Protein AF-A0A9E3X699-F1 (afdb_monomer_lite)

Sequence (88 aa):
MAICDAACFQYSLTDDERQQFDEQGFFMIEDALSSDQVAALTAKTDEIYQAKLAEGHDPDKALFYPNFIPDSELYQDLVDYEKILPKV

Radius of gyration: 16.81 Å; chains: 1; bounding box: 35×23×46 Å

Secondary structure (DSSP, 8-state):
--S--GGGGGGSPPHHHHHHHHHHS----TTSS-HHHHHHHHHHHHHHHHHHHHTT--TTS-------GGG-HHHHTTTT-TTTGGG-

pLDDT: mean 90.75, std 10.18, range [45.09, 98.19]

Foldseek 3Di:
DPLADPVLLVLAQDPVLVVCCVVPVDDDDPCLDPPVLVVVVVVLVVVVVVVVVVVPDDPVDDDDDPPCCVVDVSSVCVVSRSNPNNHD

Structure (mmCIF, N/CA/C/O backbone):
data_AF-A0A9E3X699-F1
#
_entry.id   AF-A0A9E3X699-F1
#
loop_
_atom_site.group_PDB
_atom_site.id
_atom_site.type_symbol
_atom_site.label_atom_id
_atom_site.label_alt_id
_atom_site.label_comp_id
_atom_site.label_asym_id
_atom_site.label_entity_id
_atom_site.label_seq_id
_atom_site.pdbx_PDB_ins_code
_atom_site.Cartn_x
_atom_site.Cartn_y
_atom_site.Cartn_z
_atom_site.occupancy
_atom_site.B_iso_or_equiv
_atom_site.auth_seq_id
_atom_site.auth_comp_id
_atom_site.auth_asym_id
_atom_site.auth_atom_id
_atom_site.pdbx_PDB_model_num
ATOM 1 N N . MET A 1 1 ? 8.919 -15.330 14.016 1.00 45.09 1 MET A N 1
ATOM 2 C CA . MET A 1 1 ? 8.604 -13.913 14.283 1.00 45.09 1 MET A CA 1
ATOM 3 C C . MET A 1 1 ? 7.396 -13.891 15.197 1.00 45.09 1 MET A C 1
ATOM 5 O O . MET A 1 1 ? 6.529 -14.736 15.008 1.00 45.09 1 MET A O 1
ATOM 9 N N . ALA A 1 2 ? 7.379 -13.057 16.237 1.00 47.12 2 ALA A N 1
ATOM 10 C CA . ALA A 1 2 ? 6.186 -12.914 17.068 1.00 47.12 2 ALA A CA 1
ATOM 11 C C . ALA A 1 2 ? 5.064 -12.327 16.198 1.00 47.12 2 ALA A C 1
ATOM 13 O O . ALA A 1 2 ? 5.305 -11.355 15.496 1.00 47.12 2 ALA A O 1
ATOM 14 N N . ILE A 1 3 ? 3.891 -12.961 16.213 1.00 58.09 3 ILE A N 1
ATOM 15 C CA . ILE A 1 3 ? 2.771 -12.695 15.290 1.00 58.09 3 ILE A CA 1
ATOM 16 C C . ILE A 1 3 ? 2.156 -11.295 15.507 1.00 58.09 3 ILE A C 1
ATOM 18 O O . ILE A 1 3 ? 1.471 -10.788 14.635 1.00 58.09 3 ILE A O 1
ATOM 22 N N . CYS A 1 4 ? 2.413 -10.653 16.648 1.00 60.12 4 CYS A N 1
ATOM 23 C CA . CYS A 1 4 ? 2.117 -9.245 16.924 1.00 60.12 4 CYS A CA 1
ATOM 24 C C . CYS A 1 4 ? 2.726 -8.907 18.298 1.00 60.12 4 CYS A C 1
ATOM 26 O O . CYS A 1 4 ? 2.669 -9.744 19.205 1.00 60.12 4 CYS A O 1
ATOM 28 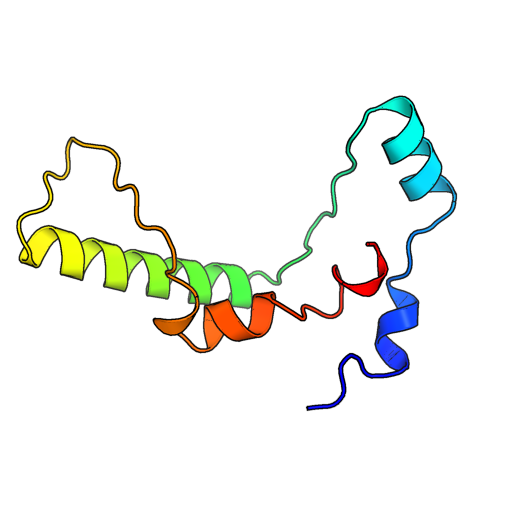N N . ASP A 1 5 ? 3.321 -7.727 18.482 1.00 69.75 5 ASP A N 1
ATOM 29 C CA . ASP A 1 5 ? 3.678 -7.228 19.821 1.00 69.75 5 ASP A CA 1
ATOM 30 C C . ASP A 1 5 ? 2.387 -6.871 20.588 1.00 69.75 5 ASP A C 1
ATOM 32 O O . ASP A 1 5 ? 1.412 -6.437 19.982 1.00 69.75 5 ASP A O 1
ATOM 36 N N . ALA A 1 6 ? 2.353 -7.013 21.917 1.00 73.25 6 ALA A N 1
ATOM 37 C CA . ALA A 1 6 ? 1.197 -6.623 22.732 1.00 73.25 6 ALA A CA 1
ATOM 38 C C . ALA A 1 6 ? 0.792 -5.146 22.539 1.00 73.25 6 ALA A C 1
ATOM 40 O O . ALA A 1 6 ? -0.370 -4.796 22.748 1.00 73.25 6 ALA A O 1
ATOM 41 N N . ALA A 1 7 ? 1.720 -4.288 22.104 1.00 76.00 7 ALA A N 1
ATOM 42 C CA . ALA A 1 7 ? 1.421 -2.910 21.728 1.00 76.00 7 ALA A CA 1
ATOM 43 C C . ALA A 1 7 ? 0.385 -2.795 20.592 1.00 76.00 7 ALA A C 1
ATOM 45 O O . ALA A 1 7 ? -0.362 -1.820 20.560 1.00 76.00 7 ALA A O 1
ATOM 46 N N . CYS A 1 8 ? 0.270 -3.788 19.700 1.00 75.44 8 CYS A N 1
ATOM 47 C CA . CYS A 1 8 ? -0.648 -3.715 18.563 1.00 75.44 8 CYS A CA 1
ATOM 48 C C . CYS A 1 8 ? -2.130 -3.758 18.977 1.00 75.44 8 CYS A C 1
ATOM 50 O O . CYS A 1 8 ? -2.981 -3.236 18.261 1.00 75.44 8 CYS A O 1
ATOM 52 N N . PHE A 1 9 ? -2.461 -4.255 20.178 1.00 79.88 9 PHE A N 1
ATOM 53 C CA . PHE A 1 9 ? -3.837 -4.234 20.695 1.00 79.88 9 PHE A CA 1
ATOM 54 C C . PHE A 1 9 ? -4.409 -2.822 20.866 1.00 79.88 9 PHE A C 1
ATOM 56 O O . PHE A 1 9 ? -5.630 -2.675 20.922 1.00 79.88 9 PHE A O 1
ATOM 63 N N . GLN A 1 10 ? -3.573 -1.778 20.892 1.00 84.75 10 GLN A N 1
ATOM 64 C CA . GLN A 1 10 ? -4.057 -0.394 20.859 1.00 84.75 10 GLN A CA 1
ATOM 65 C C . GLN A 1 10 ? -4.822 -0.060 19.567 1.00 84.75 10 GLN A C 1
ATOM 67 O O . GLN A 1 10 ? -5.609 0.880 19.551 1.00 84.75 10 GLN A O 1
ATOM 72 N N . TYR A 1 11 ? -4.605 -0.835 18.500 1.00 85.06 11 TYR A N 1
ATOM 73 C CA . TYR A 1 11 ? -5.276 -0.694 17.210 1.00 85.06 11 TYR A CA 1
ATOM 74 C C . TYR A 1 11 ? -6.473 -1.633 17.046 1.00 85.06 11 TYR A C 1
ATOM 76 O O . TYR A 1 11 ? -7.019 -1.717 15.947 1.00 85.06 11 TYR A O 1
ATOM 84 N N . SER A 1 12 ? -6.890 -2.329 18.112 1.00 87.56 12 SER A N 1
ATOM 85 C CA . SER A 1 12 ? -8.062 -3.210 18.076 1.00 87.56 12 SER A CA 1
ATOM 86 C C . SER A 1 12 ? -9.295 -2.473 17.556 1.00 87.56 12 SER A C 1
ATOM 88 O O . SER A 1 12 ? -9.424 -1.255 17.704 1.00 87.56 12 SER A O 1
ATOM 90 N N . LEU A 1 13 ? -10.203 -3.224 16.939 1.00 89.94 13 LEU A N 1
ATOM 91 C CA . LEU A 1 13 ? -11.460 -2.685 16.434 1.00 89.94 13 LEU A CA 1
ATOM 92 C C . LEU A 1 13 ? -12.261 -2.029 17.570 1.00 89.94 13 LEU A C 1
ATOM 94 O O . LEU A 1 13 ? -12.549 -2.669 18.583 1.00 89.94 13 LEU A O 1
ATOM 98 N N . THR A 1 14 ? -12.608 -0.758 17.395 1.00 91.25 14 THR A N 1
ATOM 99 C CA . THR A 1 14 ? -13.467 -0.024 18.333 1.00 91.25 14 THR A CA 1
ATOM 100 C C . THR A 1 14 ? -14.940 -0.379 18.120 1.00 91.25 14 THR A C 1
ATOM 102 O O . THR A 1 14 ? -15.322 -0.877 17.059 1.00 91.25 14 THR A O 1
ATOM 105 N N . ASP A 1 15 ? -15.785 -0.110 19.119 1.00 92.44 15 ASP A N 1
ATOM 106 C CA . ASP A 1 15 ? -17.229 -0.360 19.014 1.00 92.44 15 ASP A CA 1
ATOM 107 C C . ASP A 1 15 ? -17.870 0.453 17.873 1.00 92.44 15 ASP A C 1
ATOM 109 O O . ASP A 1 15 ? -18.701 -0.078 17.137 1.00 92.44 15 ASP A O 1
ATOM 113 N N . ASP A 1 16 ? -17.424 1.696 17.668 1.00 91.62 16 ASP A N 1
ATOM 114 C CA . ASP A 1 16 ? -17.904 2.568 16.590 1.00 91.62 16 ASP A CA 1
ATOM 115 C C . ASP A 1 16 ? -17.482 2.046 15.203 1.00 91.62 16 ASP A C 1
ATOM 117 O O . ASP A 1 16 ? -18.304 1.979 14.288 1.00 91.62 16 ASP A O 1
ATOM 121 N N . GLU A 1 17 ? -16.221 1.619 15.037 1.00 91.62 17 GLU A N 1
ATOM 122 C CA . GLU A 1 17 ? -15.741 1.006 13.785 1.00 91.62 17 GLU A CA 1
ATOM 123 C C . GLU A 1 17 ? -16.470 -0.314 13.491 1.00 91.62 17 GLU A C 1
ATOM 125 O O . GLU A 1 17 ? -16.823 -0.586 12.341 1.00 91.62 17 GLU A O 1
ATOM 130 N N . ARG A 1 18 ? -16.731 -1.128 14.525 1.00 92.00 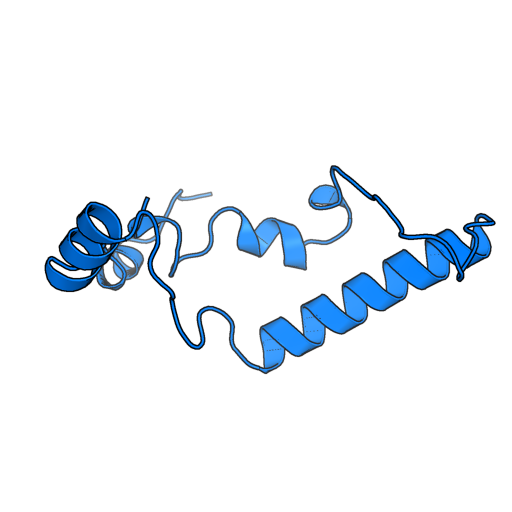18 ARG A N 1
ATOM 131 C CA . ARG A 1 18 ? -17.513 -2.364 14.401 1.00 92.00 18 ARG A CA 1
ATOM 132 C C . ARG A 1 18 ? -18.937 -2.065 13.953 1.00 92.00 18 ARG A C 1
ATOM 134 O O . ARG A 1 18 ? -19.409 -2.700 13.016 1.00 92.00 18 ARG A O 1
ATOM 141 N N . GLN A 1 19 ? -19.603 -1.097 14.579 1.00 94.19 19 GLN A N 1
ATOM 142 C CA . GLN A 1 19 ? -20.950 -0.699 14.179 1.00 94.19 19 GLN A CA 1
ATOM 143 C C . GLN A 1 19 ? -20.969 -0.193 12.732 1.00 94.19 19 GLN A C 1
ATOM 145 O O . GLN A 1 19 ? -21.836 -0.592 11.954 1.00 94.19 19 GLN A O 1
ATOM 150 N N . GLN A 1 20 ? -19.995 0.635 12.345 1.00 94.12 20 GLN A N 1
ATOM 151 C CA . GLN A 1 20 ? -19.876 1.111 10.970 1.00 94.12 20 GLN A CA 1
ATOM 152 C C . GLN A 1 20 ? -19.723 -0.053 9.985 1.00 94.12 20 GLN A C 1
ATOM 154 O O . GLN A 1 20 ? -20.406 -0.080 8.960 1.00 94.12 20 GLN A O 1
ATOM 159 N N . PHE A 1 21 ? -18.865 -1.025 10.302 1.00 93.81 21 PHE A N 1
ATOM 160 C CA . PHE A 1 21 ? -18.687 -2.218 9.483 1.00 93.81 21 PHE A CA 1
ATOM 161 C C . PHE A 1 21 ? -19.972 -3.049 9.386 1.00 93.81 21 PHE A C 1
ATOM 163 O O . PHE A 1 21 ? -20.351 -3.444 8.285 1.00 93.81 21 PHE A O 1
ATOM 170 N N . ASP A 1 22 ? -20.666 -3.274 10.502 1.00 94.94 22 ASP A N 1
ATOM 171 C CA . ASP A 1 22 ? -21.904 -4.061 10.545 1.00 94.94 22 ASP A CA 1
ATOM 172 C C . ASP A 1 22 ? -23.039 -3.398 9.737 1.00 94.94 22 ASP A C 1
ATOM 174 O O . ASP A 1 22 ? -23.840 -4.088 9.103 1.00 94.94 22 ASP A O 1
ATOM 178 N N . GLU A 1 23 ? -23.100 -2.063 9.717 1.00 96.62 23 GLU A N 1
ATOM 179 C CA . GLU A 1 23 ? -24.122 -1.303 8.987 1.00 96.62 23 GLU A CA 1
ATOM 180 C C . GLU A 1 23 ? -23.786 -1.094 7.499 1.00 96.62 23 GLU A C 1
ATOM 182 O O . GLU A 1 23 ? -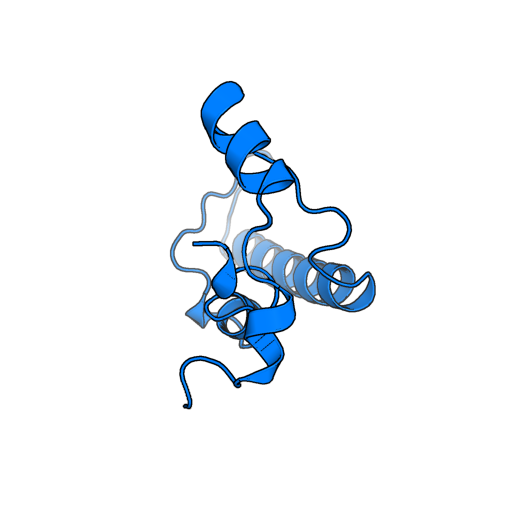24.681 -1.141 6.652 1.00 96.62 23 GLU A O 1
ATOM 187 N N . GLN A 1 24 ? -22.515 -0.842 7.164 1.00 95.69 24 GLN A N 1
ATOM 188 C CA . GLN A 1 24 ? -22.085 -0.433 5.815 1.00 95.69 24 GLN A CA 1
ATOM 189 C C . GLN A 1 24 ? -21.404 -1.562 5.026 1.00 95.69 24 GLN A C 1
ATOM 191 O O . GLN A 1 24 ? -21.267 -1.468 3.806 1.00 95.69 24 GLN A O 1
ATOM 196 N N . GLY A 1 25 ? -20.972 -2.629 5.702 1.00 94.12 25 GLY A N 1
ATOM 197 C CA . GLY A 1 25 ? -20.168 -3.719 5.140 1.00 94.12 25 GLY A CA 1
ATOM 198 C C . GLY A 1 25 ? -18.688 -3.372 4.936 1.00 94.12 25 GLY A C 1
ATOM 199 O O . GLY A 1 25 ? -17.935 -4.198 4.422 1.00 94.12 25 GLY A O 1
ATOM 200 N N . PHE A 1 26 ? -18.268 -2.157 5.297 1.00 92.38 26 PHE A N 1
ATOM 201 C CA . PHE A 1 26 ? -16.887 -1.680 5.255 1.00 92.38 26 PHE A CA 1
ATOM 202 C C . PHE A 1 26 ? -16.707 -0.499 6.221 1.00 92.38 26 PHE A C 1
ATOM 204 O O . PHE A 1 26 ? -17.670 0.162 6.598 1.00 92.38 26 PHE A O 1
ATOM 211 N N . PHE A 1 27 ? -15.463 -0.198 6.576 1.00 91.88 27 PHE A N 1
ATOM 212 C CA . PHE A 1 27 ? -15.068 1.078 7.173 1.00 91.88 27 PHE A CA 1
ATOM 213 C C . PHE A 1 27 ? -13.707 1.482 6.599 1.00 91.88 27 PHE A C 1
ATOM 215 O O . PHE A 1 27 ? -13.019 0.667 5.980 1.00 91.88 27 PHE A O 1
ATOM 222 N N . MET A 1 28 ? -13.343 2.753 6.741 1.00 90.56 28 MET A N 1
ATOM 223 C CA . MET A 1 28 ? -12.090 3.292 6.213 1.00 90.56 28 MET A CA 1
ATOM 224 C C . MET A 1 28 ? -11.163 3.658 7.364 1.00 90.56 28 MET A C 1
ATOM 226 O O . MET A 1 28 ? -11.605 4.218 8.362 1.00 90.56 28 MET A O 1
ATOM 230 N N . ILE A 1 29 ? -9.877 3.356 7.201 1.00 89.75 29 ILE A N 1
ATOM 231 C CA . ILE A 1 29 ? -8.830 3.743 8.146 1.00 89.75 29 ILE A CA 1
ATOM 232 C C . ILE A 1 29 ? -7.979 4.792 7.449 1.00 89.75 29 ILE A C 1
ATOM 234 O O . ILE A 1 29 ? -7.227 4.484 6.521 1.00 89.75 29 ILE A O 1
ATOM 238 N N . GLU A 1 30 ? -8.141 6.036 7.878 1.00 90.94 30 GLU A N 1
ATOM 239 C CA . GLU A 1 30 ? -7.331 7.146 7.392 1.00 90.94 30 GLU A CA 1
ATOM 240 C C . GLU A 1 30 ? -5.885 6.986 7.870 1.00 90.94 30 GLU A C 1
ATOM 242 O O . GLU A 1 30 ? -5.632 6.502 8.976 1.00 90.94 30 GLU A O 1
ATOM 247 N N . ASP A 1 31 ? -4.932 7.347 7.008 1.00 92.06 31 ASP A N 1
ATOM 248 C CA . ASP A 1 31 ? -3.496 7.335 7.312 1.00 92.06 31 ASP A CA 1
ATOM 249 C C . ASP A 1 31 ? -2.984 6.009 7.911 1.00 92.06 31 ASP A C 1
ATOM 251 O O . ASP A 1 31 ? -2.084 5.972 8.762 1.00 92.06 31 ASP A O 1
ATOM 255 N N . ALA A 1 32 ? -3.552 4.887 7.443 1.00 91.62 32 ALA A N 1
ATOM 256 C CA . ALA A 1 32 ? -3.104 3.552 7.826 1.00 91.62 32 ALA A CA 1
ATOM 257 C C . ALA A 1 32 ? -1.587 3.415 7.608 1.00 91.62 32 ALA A C 1
ATOM 259 O O . ALA A 1 32 ? -0.868 3.009 8.520 1.00 91.62 32 ALA A O 1
ATOM 260 N N . LEU A 1 33 ? -1.098 3.862 6.449 1.00 94.50 33 LEU A N 1
ATOM 261 C CA . LEU A 1 33 ? 0.321 3.971 6.119 1.00 94.50 33 LEU A CA 1
ATOM 262 C C . LEU A 1 33 ? 0.803 5.415 6.282 1.00 94.50 33 LEU A C 1
ATOM 264 O O . LEU A 1 33 ? 0.081 6.355 5.955 1.00 94.50 33 LEU A O 1
ATOM 268 N N . SER A 1 34 ? 2.045 5.598 6.732 1.00 95.25 34 SER A N 1
ATOM 269 C CA . SER A 1 34 ? 2.672 6.924 6.719 1.00 95.25 34 SER A CA 1
ATOM 270 C C . SER A 1 34 ? 2.966 7.391 5.287 1.00 95.25 34 SER A C 1
ATOM 272 O O . SER A 1 34 ? 3.099 6.580 4.368 1.00 95.25 34 SER A O 1
ATOM 274 N N . SER A 1 35 ? 3.148 8.701 5.095 1.00 96.88 35 SER A N 1
ATOM 275 C CA . SER A 1 35 ? 3.556 9.270 3.800 1.00 96.88 35 SER A CA 1
ATOM 276 C C . SER A 1 35 ? 4.827 8.625 3.244 1.00 96.88 35 SER A C 1
ATOM 278 O O . SER A 1 35 ? 4.930 8.390 2.042 1.00 96.88 35 SER A O 1
ATOM 280 N N . ASP A 1 36 ? 5.774 8.297 4.122 1.00 97.31 36 ASP A N 1
ATOM 281 C CA . ASP A 1 36 ? 7.054 7.696 3.749 1.00 97.31 36 ASP A CA 1
ATOM 282 C C . ASP A 1 36 ? 6.876 6.239 3.309 1.00 97.31 36 ASP A C 1
ATOM 284 O O . ASP A 1 36 ? 7.482 5.811 2.327 1.00 97.31 36 ASP A O 1
ATOM 288 N N . GLN A 1 37 ? 5.993 5.490 3.982 1.00 96.19 37 GLN A N 1
ATOM 289 C CA . GLN A 1 37 ? 5.620 4.133 3.574 1.00 96.19 37 GLN A CA 1
ATOM 290 C C . GLN A 1 37 ? 4.940 4.144 2.202 1.00 96.19 37 GLN A C 1
ATOM 292 O O . GLN A 1 37 ? 5.309 3.360 1.329 1.00 96.19 37 GLN A O 1
ATOM 297 N N . VAL A 1 38 ? 4.000 5.070 1.979 1.00 97.31 38 VAL A N 1
ATOM 298 C CA . VAL A 1 38 ? 3.336 5.241 0.678 1.00 97.31 38 VAL A CA 1
ATOM 299 C C . VAL A 1 38 ? 4.354 5.573 -0.414 1.00 97.31 38 VAL A C 1
ATOM 301 O O . VAL A 1 38 ? 4.331 4.954 -1.480 1.00 97.31 38 VAL A O 1
ATOM 304 N N . ALA A 1 39 ? 5.281 6.498 -0.155 1.00 98.19 39 ALA A N 1
ATOM 305 C CA . ALA A 1 39 ? 6.320 6.867 -1.112 1.00 98.19 39 ALA A CA 1
ATOM 306 C C . ALA A 1 39 ? 7.242 5.682 -1.456 1.00 98.19 39 ALA A C 1
ATOM 308 O O . ALA A 1 39 ? 7.507 5.435 -2.634 1.00 98.19 39 ALA A O 1
ATOM 309 N N . ALA A 1 40 ? 7.680 4.912 -0.454 1.00 97.88 40 ALA A N 1
ATOM 310 C CA . ALA A 1 40 ? 8.540 3.744 -0.651 1.00 97.88 40 ALA A CA 1
ATOM 311 C C . ALA A 1 40 ? 7.846 2.633 -1.459 1.00 97.88 40 ALA A C 1
ATOM 313 O O . ALA A 1 40 ? 8.424 2.097 -2.407 1.00 97.88 40 ALA A O 1
ATOM 314 N N . LEU A 1 41 ? 6.589 2.319 -1.130 1.00 97.31 41 LEU A N 1
ATOM 315 C CA . LEU A 1 41 ? 5.787 1.327 -1.854 1.00 97.31 41 LEU A CA 1
ATOM 316 C C . LEU A 1 41 ? 5.497 1.764 -3.294 1.00 97.31 41 LEU A C 1
ATOM 318 O O . LEU A 1 41 ? 5.521 0.933 -4.203 1.00 97.31 41 LEU A O 1
ATOM 322 N N . THR A 1 42 ? 5.262 3.060 -3.515 1.00 97.75 42 THR A N 1
ATOM 323 C CA . THR A 1 42 ? 5.061 3.623 -4.860 1.00 97.75 42 THR A CA 1
ATOM 324 C C . THR A 1 42 ? 6.316 3.439 -5.704 1.00 97.75 42 THR A C 1
ATOM 326 O O . THR A 1 42 ? 6.242 2.838 -6.772 1.00 97.75 42 THR A O 1
ATOM 329 N N . ALA A 1 43 ? 7.482 3.834 -5.184 1.00 98.19 43 ALA A N 1
ATOM 330 C CA . ALA A 1 43 ? 8.754 3.663 -5.883 1.00 98.19 43 ALA A CA 1
ATOM 331 C C . ALA A 1 43 ? 9.039 2.187 -6.214 1.00 98.19 43 ALA A C 1
ATOM 333 O O . ALA A 1 43 ? 9.445 1.867 -7.330 1.00 98.19 43 ALA A O 1
ATOM 334 N N . LYS A 1 44 ? 8.761 1.266 -5.281 1.00 97.69 44 LYS A N 1
ATOM 335 C CA . LYS A 1 44 ? 8.924 -0.174 -5.528 1.00 97.69 44 LYS A CA 1
ATOM 336 C C . LYS A 1 44 ? 7.967 -0.701 -6.601 1.00 97.69 44 LYS A C 1
ATOM 338 O O . LYS A 1 44 ? 8.363 -1.522 -7.428 1.00 97.69 44 LYS A O 1
ATOM 343 N N . THR A 1 45 ? 6.728 -0.218 -6.607 1.00 96.88 45 THR A N 1
ATOM 344 C CA . THR A 1 45 ? 5.729 -0.577 -7.623 1.00 96.88 45 THR A CA 1
ATOM 345 C C . THR A 1 45 ? 6.152 -0.066 -9.001 1.00 96.88 45 THR A C 1
ATOM 347 O O . THR A 1 45 ? 6.062 -0.810 -9.978 1.00 96.88 45 THR A O 1
ATOM 350 N N . ASP A 1 46 ? 6.686 1.156 -9.075 1.00 97.25 46 ASP A N 1
ATOM 351 C CA . ASP A 1 46 ? 7.225 1.732 -10.309 1.00 97.25 46 ASP A CA 1
ATOM 352 C C . ASP A 1 46 ? 8.399 0.903 -10.847 1.00 97.25 46 ASP A C 1
ATOM 354 O O . ASP A 1 46 ? 8.433 0.600 -12.039 1.00 97.25 46 ASP A O 1
ATOM 358 N N . GLU A 1 47 ? 9.326 0.461 -9.990 1.00 97.31 47 GLU A N 1
ATOM 359 C CA . GLU A 1 47 ? 10.421 -0.440 -10.386 1.00 97.31 47 GLU A CA 1
ATOM 360 C C . GLU A 1 47 ? 9.905 -1.750 -10.999 1.00 97.31 47 GLU A C 1
ATOM 362 O O . GLU A 1 47 ? 10.383 -2.171 -12.057 1.00 97.31 47 GLU A O 1
ATOM 367 N N . ILE A 1 48 ? 8.917 -2.387 -10.359 1.00 96.12 48 ILE A N 1
ATOM 368 C CA . ILE A 1 48 ? 8.301 -3.626 -10.859 1.00 96.12 48 ILE A CA 1
ATOM 369 C C . ILE A 1 48 ? 7.625 -3.369 -12.208 1.00 96.12 48 ILE A C 1
ATOM 371 O O . ILE A 1 48 ? 7.800 -4.149 -13.146 1.00 96.12 48 ILE A O 1
ATOM 375 N N . TYR A 1 49 ? 6.895 -2.260 -12.340 1.00 96.94 49 TYR A N 1
ATOM 376 C CA . TYR A 1 49 ? 6.246 -1.892 -13.593 1.00 96.94 49 TYR A CA 1
ATOM 377 C C . TYR A 1 49 ? 7.262 -1.667 -14.720 1.00 96.94 49 TYR A C 1
ATOM 379 O O . TYR A 1 49 ? 7.093 -2.216 -15.810 1.00 96.94 49 TYR A O 1
ATOM 387 N N . GLN A 1 50 ? 8.358 -0.946 -14.460 1.00 97.69 50 GLN A N 1
ATOM 388 C CA . GLN A 1 50 ? 9.427 -0.750 -15.446 1.00 97.69 50 GLN A CA 1
ATOM 389 C C . GLN A 1 50 ? 10.079 -2.073 -15.862 1.00 97.69 50 GLN A C 1
ATOM 391 O O . GLN A 1 50 ? 10.347 -2.277 -17.048 1.00 97.69 50 GLN A O 1
ATOM 396 N N . ALA A 1 51 ? 10.279 -3.004 -14.924 1.00 96.62 51 ALA A N 1
ATOM 397 C CA . ALA A 1 51 ? 10.755 -4.346 -15.250 1.00 96.62 51 ALA A CA 1
ATOM 398 C C . ALA A 1 51 ? 9.769 -5.085 -16.173 1.00 96.62 51 ALA A C 1
ATOM 400 O O . ALA A 1 51 ? 10.188 -5.674 -17.168 1.00 96.62 51 ALA A O 1
ATOM 401 N N . LYS A 1 52 ? 8.455 -4.979 -15.926 1.00 96.75 52 LYS A N 1
ATOM 402 C CA . LYS A 1 52 ? 7.432 -5.569 -16.807 1.00 96.75 52 LYS A CA 1
ATOM 403 C C . LYS A 1 52 ? 7.393 -4.937 -18.192 1.00 96.75 52 LYS A C 1
ATOM 405 O O . LYS A 1 52 ? 7.258 -5.669 -19.170 1.00 96.75 52 LYS A O 1
ATOM 410 N N . LEU A 1 53 ? 7.579 -3.624 -18.309 1.00 97.50 53 LEU A N 1
ATOM 411 C CA . LEU A 1 53 ? 7.729 -2.971 -19.614 1.00 97.50 53 LEU A CA 1
ATOM 412 C C . LEU A 1 53 ? 8.959 -3.495 -20.367 1.00 97.50 53 LEU A C 1
ATOM 414 O O . LEU A 1 53 ? 8.871 -3.788 -21.558 1.00 97.50 53 LEU A O 1
ATOM 418 N N . ALA A 1 54 ? 10.084 -3.682 -19.673 1.00 97.62 54 ALA A N 1
ATOM 419 C CA . ALA A 1 54 ? 11.293 -4.259 -20.261 1.00 97.62 54 ALA A CA 1
ATOM 420 C C . ALA A 1 54 ? 11.113 -5.733 -20.681 1.00 97.62 54 ALA A C 1
ATOM 422 O O . ALA A 1 54 ? 11.712 -6.169 -21.663 1.00 97.62 54 ALA A O 1
ATOM 423 N N . GLU A 1 55 ? 10.256 -6.486 -19.985 1.00 96.56 55 GLU A N 1
ATOM 424 C CA . GLU A 1 55 ? 9.834 -7.847 -20.354 1.00 96.56 55 GLU A CA 1
ATOM 425 C C . GLU A 1 55 ? 8.831 -7.877 -21.531 1.00 96.56 55 GLU A C 1
ATOM 427 O O . GLU A 1 55 ? 8.504 -8.955 -22.032 1.00 96.56 55 GLU A O 1
ATOM 432 N N . GLY A 1 56 ? 8.369 -6.714 -22.008 1.00 97.19 56 GLY A N 1
ATOM 433 C CA . GLY A 1 56 ? 7.474 -6.582 -23.162 1.00 97.19 56 GLY A CA 1
ATOM 434 C C . GLY A 1 56 ? 6.000 -6.359 -22.816 1.00 97.19 56 GLY A C 1
ATOM 435 O O . GLY A 1 56 ? 5.147 -6.543 -23.687 1.00 97.19 56 GLY A O 1
ATOM 436 N N . HIS A 1 57 ? 5.679 -5.980 -21.574 1.00 96.94 57 HIS A N 1
ATOM 437 C CA . HIS A 1 57 ? 4.326 -5.547 -21.212 1.00 96.94 57 HIS A CA 1
ATOM 438 C C . HIS A 1 57 ? 3.913 -4.316 -22.026 1.00 96.94 57 HIS A C 1
ATOM 440 O O . HIS A 1 57 ? 4.698 -3.395 -22.243 1.00 96.94 57 HIS A O 1
ATOM 446 N N . ASP A 1 58 ? 2.658 -4.310 -22.463 1.00 96.81 58 ASP A N 1
ATOM 447 C CA . ASP A 1 58 ? 2.073 -3.220 -23.235 1.00 96.81 58 ASP A CA 1
ATOM 448 C C . ASP A 1 58 ? 1.631 -2.095 -22.282 1.00 96.81 58 ASP A C 1
ATOM 450 O O . ASP A 1 58 ? 0.740 -2.337 -21.461 1.00 96.81 58 ASP A O 1
ATOM 454 N N . PRO A 1 59 ? 2.212 -0.883 -22.363 1.00 95.81 59 PRO A N 1
ATOM 455 C CA . PRO A 1 59 ? 1.890 0.208 -21.444 1.00 95.81 59 PRO A CA 1
ATOM 456 C C . PRO A 1 59 ? 0.433 0.682 -21.541 1.00 95.81 59 PRO A C 1
ATOM 458 O O . PRO A 1 59 ? -0.068 1.275 -20.587 1.00 95.81 59 PRO A O 1
ATOM 461 N N . ASP A 1 60 ? -0.260 0.398 -22.648 1.00 96.62 60 ASP A N 1
ATOM 462 C CA . ASP A 1 60 ? -1.674 0.748 -22.824 1.00 96.62 60 ASP A CA 1
ATOM 463 C C . ASP A 1 60 ? -2.621 -0.315 -22.234 1.00 96.62 60 ASP A C 1
ATOM 465 O O . ASP A 1 60 ? -3.846 -0.153 -22.242 1.00 96.62 60 ASP A O 1
ATOM 469 N N . LYS A 1 61 ? -2.078 -1.420 -21.703 1.00 95.81 61 LYS A N 1
ATOM 470 C CA . LYS A 1 61 ? -2.846 -2.478 -21.041 1.00 95.81 61 LYS A CA 1
ATOM 471 C C . LYS A 1 61 ? -2.658 -2.446 -19.530 1.00 95.81 61 LYS A C 1
ATOM 473 O O . LYS A 1 61 ? -1.557 -2.278 -19.010 1.00 95.81 61 LYS A O 1
ATOM 478 N N . ALA A 1 62 ? -3.750 -2.730 -18.822 1.00 94.62 62 ALA A N 1
ATOM 479 C CA . ALA A 1 62 ? -3.709 -2.956 -17.385 1.00 94.62 62 ALA A CA 1
ATOM 480 C C . ALA A 1 62 ? -2.753 -4.113 -17.050 1.00 94.62 62 ALA A C 1
ATOM 482 O O . ALA A 1 62 ? -2.867 -5.208 -17.609 1.00 94.62 62 ALA A O 1
ATOM 483 N N . LEU A 1 63 ? -1.826 -3.870 -16.124 1.00 94.69 63 LEU A N 1
ATOM 484 C CA . LEU A 1 63 ? -0.952 -4.902 -15.581 1.00 94.69 63 LEU A CA 1
ATOM 485 C C . LEU A 1 63 ? -1.676 -5.633 -14.443 1.00 94.69 63 LEU A C 1
ATOM 487 O O . LEU A 1 63 ? -1.995 -5.034 -13.419 1.00 94.69 63 LEU A O 1
ATOM 491 N N . PHE A 1 64 ? -1.905 -6.936 -14.607 1.00 94.25 64 PHE A N 1
ATOM 492 C CA . PHE A 1 64 ? -2.322 -7.817 -13.518 1.00 94.25 64 PHE A CA 1
ATOM 493 C C . PHE A 1 64 ? -1.122 -8.641 -13.053 1.00 94.25 64 PHE A C 1
ATOM 495 O O . PHE A 1 64 ? -0.651 -9.516 -13.780 1.00 94.25 64 PHE A O 1
ATOM 502 N N . TYR A 1 65 ? -0.627 -8.351 -11.849 1.00 94.81 65 TYR A N 1
ATOM 503 C CA . TYR A 1 65 ? 0.578 -8.968 -11.300 1.00 94.81 65 TYR A CA 1
ATOM 504 C C . TYR A 1 65 ? 0.310 -9.555 -9.902 1.00 94.81 65 TYR A C 1
ATOM 506 O O . TYR A 1 65 ? 0.512 -8.883 -8.890 1.00 94.81 65 TYR A O 1
ATOM 514 N N . PRO A 1 66 ? -0.237 -10.784 -9.824 1.00 94.69 66 PRO A N 1
ATOM 515 C CA . PRO A 1 66 ? -0.526 -11.443 -8.555 1.00 94.69 66 PRO A CA 1
ATOM 516 C C . PRO A 1 66 ? 0.755 -11.977 -7.904 1.00 94.69 66 PRO A C 1
ATOM 518 O O . PRO A 1 66 ? 1.760 -12.190 -8.574 1.00 94.69 66 PRO A O 1
ATOM 521 N N . ASN A 1 67 ? 0.684 -12.279 -6.604 1.00 94.12 67 ASN A N 1
ATOM 522 C CA . ASN A 1 67 ? 1.801 -12.840 -5.835 1.00 94.12 67 ASN A CA 1
ATOM 523 C C . ASN A 1 67 ? 3.070 -11.959 -5.847 1.00 94.12 67 ASN A C 1
ATOM 525 O O . ASN A 1 67 ? 4.177 -12.475 -5.915 1.00 94.12 67 ASN A O 1
ATOM 529 N N . PHE A 1 68 ? 2.901 -10.635 -5.766 1.00 94.12 68 PHE A N 1
ATOM 530 C CA . PHE A 1 68 ? 3.997 -9.654 -5.721 1.00 94.12 68 PHE A CA 1
ATOM 531 C C . PHE A 1 68 ? 4.647 -9.516 -4.333 1.00 94.12 68 PHE A C 1
ATOM 533 O O . PHE A 1 68 ? 5.678 -8.865 -4.194 1.00 94.12 68 PHE A O 1
ATOM 540 N N . ILE A 1 69 ? 4.052 -10.111 -3.292 1.00 94.62 69 ILE A N 1
ATOM 541 C CA . ILE A 1 69 ? 4.549 -10.026 -1.908 1.00 94.62 69 ILE A CA 1
ATOM 542 C C . ILE A 1 69 ? 6.030 -10.445 -1.794 1.00 94.62 69 ILE A C 1
ATOM 544 O O . ILE A 1 69 ? 6.790 -9.718 -1.159 1.00 94.62 69 ILE A O 1
ATOM 548 N N . PRO A 1 70 ? 6.500 -11.545 -2.419 1.00 95.50 70 PRO A N 1
ATOM 549 C CA . PRO A 1 70 ? 7.903 -11.955 -2.325 1.00 95.50 70 PRO A CA 1
ATOM 550 C C . PRO A 1 70 ? 8.902 -11.004 -3.002 1.00 95.50 70 PRO A C 1
ATOM 552 O O . PRO A 1 70 ? 10.100 -11.115 -2.749 1.00 95.50 70 PRO A O 1
ATOM 555 N N . ASP A 1 71 ? 8.446 -10.074 -3.845 1.00 93.31 71 ASP A N 1
ATOM 556 C CA . ASP A 1 71 ? 9.326 -9.231 -4.667 1.00 93.31 71 ASP A CA 1
ATOM 557 C C . ASP A 1 71 ? 9.956 -8.071 -3.882 1.00 93.31 71 ASP A C 1
ATOM 559 O O . ASP A 1 71 ? 10.877 -7.401 -4.364 1.00 93.31 71 ASP A O 1
ATOM 563 N N . SER A 1 72 ? 9.465 -7.802 -2.669 1.00 96.06 72 SER A N 1
ATOM 564 C CA . SER A 1 72 ? 10.046 -6.807 -1.773 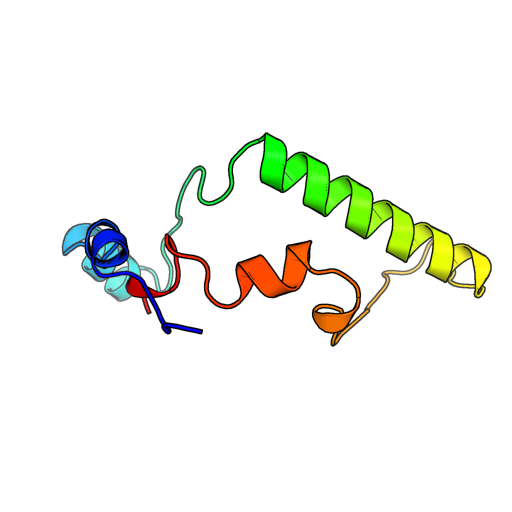1.00 96.06 72 SER A CA 1
ATOM 565 C C . SER A 1 72 ? 9.699 -7.084 -0.318 1.00 96.06 72 SER A C 1
ATOM 567 O O . SER A 1 72 ? 8.559 -7.412 0.003 1.00 96.06 72 SER A O 1
ATOM 569 N N . GLU A 1 73 ? 10.659 -6.860 0.579 1.00 95.38 73 GLU A N 1
ATOM 570 C CA . GLU A 1 73 ? 10.402 -6.821 2.025 1.00 95.38 73 GLU A CA 1
ATOM 571 C C . GLU A 1 73 ? 9.335 -5.772 2.375 1.00 95.38 73 GLU A C 1
ATOM 573 O O . GLU A 1 73 ? 8.489 -6.033 3.219 1.00 95.38 73 GLU A O 1
ATOM 578 N N . LEU A 1 74 ? 9.256 -4.662 1.623 1.00 95.69 74 LEU A N 1
ATOM 579 C CA . LEU A 1 74 ? 8.238 -3.625 1.826 1.00 95.69 74 LEU A CA 1
ATOM 580 C C . LEU A 1 74 ? 6.802 -4.159 1.737 1.00 95.69 74 LEU A C 1
ATOM 582 O O . LEU A 1 74 ? 5.930 -3.662 2.438 1.00 95.69 74 LEU A O 1
ATOM 586 N N . TYR A 1 75 ? 6.537 -5.148 0.876 1.00 95.81 75 TYR A N 1
ATOM 587 C CA . TYR A 1 75 ? 5.213 -5.769 0.787 1.00 95.81 75 TYR A CA 1
ATOM 588 C C . TYR A 1 75 ? 5.020 -6.872 1.828 1.00 95.81 75 TYR A C 1
ATOM 590 O O . TYR A 1 75 ? 3.895 -7.094 2.270 1.00 95.81 75 TYR A O 1
ATOM 598 N N . GLN A 1 76 ? 6.095 -7.558 2.224 1.00 94.44 76 GLN A N 1
ATOM 599 C CA . GLN A 1 76 ? 6.055 -8.558 3.295 1.00 94.44 76 GLN A CA 1
ATOM 600 C C . GLN A 1 76 ? 5.705 -7.905 4.634 1.00 94.44 76 GLN A C 1
ATOM 602 O O . GLN A 1 76 ? 4.846 -8.415 5.349 1.00 94.44 76 GLN A O 1
ATOM 607 N N . ASP A 1 77 ? 6.270 -6.729 4.911 1.00 92.31 77 ASP A N 1
ATOM 608 C CA . ASP A 1 77 ? 6.000 -5.940 6.118 1.00 92.31 77 ASP A CA 1
ATOM 609 C C . ASP A 1 77 ? 4.526 -5.506 6.240 1.00 92.31 77 ASP A C 1
ATOM 611 O O . ASP A 1 77 ? 4.058 -5.182 7.332 1.00 92.31 77 ASP A O 1
ATOM 615 N N . LEU A 1 78 ? 3.766 -5.511 5.136 1.00 93.06 78 LEU A N 1
ATOM 616 C CA . LEU A 1 78 ? 2.336 -5.191 5.141 1.00 93.06 78 LEU A CA 1
ATOM 617 C C . LEU A 1 78 ? 1.434 -6.378 5.505 1.00 93.06 78 LEU A C 1
ATOM 619 O O . LEU A 1 78 ? 0.265 -6.161 5.817 1.00 93.06 78 LEU A O 1
ATOM 623 N N . VAL A 1 79 ? 1.932 -7.618 5.445 1.00 90.88 79 VAL A N 1
ATOM 624 C CA . VAL A 1 79 ? 1.115 -8.819 5.703 1.00 90.88 79 VAL A CA 1
ATOM 625 C C . VAL A 1 79 ? 0.671 -8.863 7.164 1.00 90.88 79 VAL A C 1
ATOM 627 O O . VAL A 1 79 ? -0.511 -9.053 7.443 1.00 90.88 79 VAL A O 1
ATOM 630 N N . ASP A 1 80 ? 1.606 -8.601 8.074 1.00 87.81 80 ASP A N 1
ATOM 631 C CA . ASP A 1 80 ? 1.377 -8.592 9.520 1.00 87.81 80 ASP A CA 1
ATOM 632 C C . ASP A 1 80 ? 1.340 -7.148 10.061 1.00 87.81 80 ASP A C 1
ATOM 634 O O . ASP A 1 80 ? 1.912 -6.833 11.106 1.00 87.81 80 ASP A O 1
ATOM 638 N N . TYR A 1 81 ? 0.709 -6.229 9.318 1.00 90.62 81 TYR A N 1
ATOM 639 C CA . TYR A 1 81 ? 0.785 -4.800 9.626 1.00 90.62 81 TYR A CA 1
ATOM 640 C C . TYR A 1 81 ? 0.059 -4.442 10.930 1.00 90.62 81 TYR A C 1
ATOM 642 O O . TYR A 1 81 ? -1.156 -4.618 11.064 1.00 90.62 81 TYR A O 1
ATOM 650 N N . GLU A 1 82 ? 0.805 -3.864 11.874 1.00 88.12 82 GLU A N 1
ATOM 651 C CA . GLU A 1 82 ? 0.390 -3.672 13.270 1.00 88.12 82 GLU A CA 1
ATOM 652 C C . GLU A 1 82 ? -0.919 -2.891 13.455 1.00 88.12 82 GLU A C 1
ATOM 654 O O . GLU A 1 82 ? -1.651 -3.146 14.407 1.00 88.12 82 GLU A O 1
ATOM 659 N N . LYS A 1 83 ? -1.235 -1.949 12.556 1.00 87.69 83 LYS A N 1
ATOM 660 C CA . LYS A 1 83 ? -2.436 -1.106 12.673 1.00 87.69 83 LYS A CA 1
ATOM 661 C C . LYS A 1 83 ? -3.695 -1.750 12.100 1.00 87.69 83 LYS A C 1
ATOM 663 O O . LYS A 1 83 ? -4.793 -1.243 12.327 1.00 87.69 83 LYS A O 1
ATOM 668 N N . ILE A 1 84 ? -3.531 -2.811 11.312 1.00 89.38 84 ILE A N 1
ATOM 669 C CA . ILE A 1 84 ? -4.610 -3.430 10.536 1.00 89.38 84 ILE A CA 1
ATOM 670 C C . ILE A 1 84 ? -4.910 -4.830 11.053 1.00 89.38 84 ILE A C 1
ATOM 672 O O . ILE A 1 84 ? -6.076 -5.138 11.282 1.00 89.38 84 ILE A O 1
ATOM 676 N N . LEU A 1 85 ? -3.885 -5.654 11.296 1.00 87.38 85 LEU A N 1
ATOM 677 C CA . LEU A 1 85 ? -4.066 -7.040 11.732 1.00 87.38 85 LEU A CA 1
ATOM 678 C C . LEU A 1 85 ? -4.964 -7.182 12.983 1.00 87.38 85 LEU A C 1
ATOM 680 O O . LEU A 1 85 ? -5.826 -8.053 12.969 1.00 87.38 85 LEU A O 1
ATOM 684 N N . PRO A 1 86 ? -4.871 -6.322 14.021 1.00 87.31 86 PRO A N 1
ATOM 685 C CA . PRO A 1 86 ? -5.728 -6.418 15.211 1.00 87.31 86 PRO A CA 1
ATOM 686 C C . PRO A 1 86 ? -7.206 -6.055 14.993 1.00 87.31 86 PRO A C 1
ATOM 688 O O . PRO A 1 86 ? -8.005 -6.185 15.923 1.00 87.31 86 PRO A O 1
ATOM 691 N N . LYS A 1 87 ? -7.575 -5.538 13.813 1.00 84.56 87 LYS A N 1
ATOM 692 C CA . LYS A 1 87 ? -8.961 -5.177 13.471 1.00 84.56 87 LYS A CA 1
ATOM 693 C C . LYS A 1 87 ? -9.725 -6.309 12.778 1.00 84.56 87 LYS A C 1
ATOM 695 O O . LYS A 1 87 ? -10.937 -6.179 12.606 1.00 84.56 87 LYS A O 1
ATOM 700 N N . VAL A 1 88 ? -9.024 -7.373 12.376 1.00 80.12 88 VAL A N 1
ATOM 701 C CA . VAL A 1 88 ? -9.561 -8.570 11.705 1.00 80.12 88 VAL A CA 1
ATOM 702 C C . VAL A 1 88 ? -9.841 -9.660 12.735 1.00 80.12 88 VAL A C 1
ATOM 704 O O . VAL A 1 88 ? -10.917 -10.290 12.635 1.00 80.12 88 VAL A O 1
#

=== Feature glossary ===
Key to the feature types in this record:

— What the protein is —

Primary structure: the covalent order of the twenty standard amino acids along the backbone. Two proteins with the same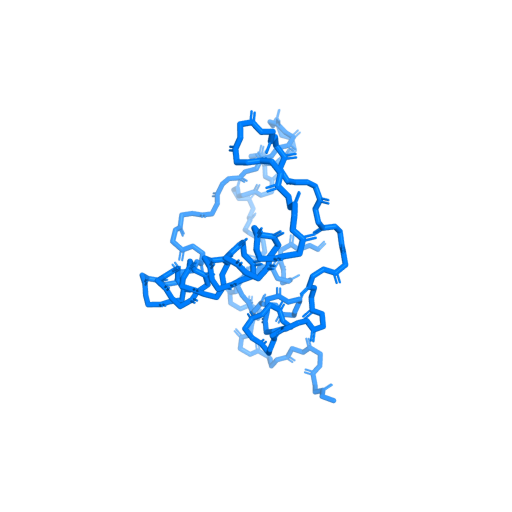 sequence will (almost always) fold to the same structure; two with 30% identity often share a fold but not the details.

Database cross-references. InterPro integrates a dozen domain/family signature databases into unified entries with residue-range hits. GO terms attach function/process/location labels with evidence codes. CATH codes position the fold in a four-level structural taxonomy. Organism is the NCBI-taxonomy species name.

— Where its atoms are —

The mmCIF block holds the 3D Cartesian coordinates of each backbone atom (N, Cα, C, O) in ångströms. mmCIF is the PDB's canonical archive format — a tagged-loop text representation of the atomic model.

Six rendered views show the 3D structure from the faces of a cube — i.e. along ±x, ±y, ±z. Rendering representation is drawn randomly per protein from cartoon (secondary-structure ribbons), sticks (backbone bonds), or molecular surface; coloring is either N→C rainbow (blue at the N-terminus through red at the C-terminus) or one color per chain.

— Local backbone conformation —

DSSP 8-state secondary structure assigns each residue one of H (α-helix), G (3₁₀-helix), I (π-helix), E (extended β-strand), B (isolated β-bridge), T (hydrogen-bonded turn), S (bend), or '-' (coil). The assignment is computed from backbone hydrogen-bond geometry via the Kabsch–Sander algorithm.

P-SEA three-state annotation labels each residue as helix, strand, or coil based purely on the geometry of the Cα trace. It serves as a fallback when the full backbone (and thus DSSP) is unavailable.

The φ/ψ torsion pair specifies the backbone conformation at each residue. φ rotates about the N–Cα bond, ψ about the Cα–C bond. Steric clashes forbid most of the (φ, ψ) plane — the allowed regions (α-helix basin, β-sheet basin, left-handed helix) are the Ramachandran-allowed regions.

— Global shape and packing —

The geometric summary reports three shape descriptors. Rg (radius of gyration) measures how spread out the Cα atoms are about their centre of mass; compact globular proteins have small Rg, elongated or unfolded ones large. Cα contacts (<8 Å, |i−j|>4) count long-range residue pairs in spatial proximity — high for tightly packed folds, near zero for rods or random coil. The bounding-box extents give the protein's footprint along x, y, z in Å.

Accessible surface area quantifies burial. A residue with SASA near zero is packed into the hydrophobic core; one with SASA >100 Å² sits on the surface. Computed here via the Shrake–Rupley numerical algorithm with a 1.4 Å probe.

Plot images: a contact map (which residues are close in 3D, as an N×N binary image), a Ramachandran scatter (backbone torsion angles, revealing secondary-structure composition at a glance), and — for AlphaFold structures — a PAE heatmap (pairwise prediction confidence).

— Structural neighborhood —

The Foldseek 3Di string encodes local tertiary geometry as a 20-letter alphabet — one character per residue — derived from the relative positions of 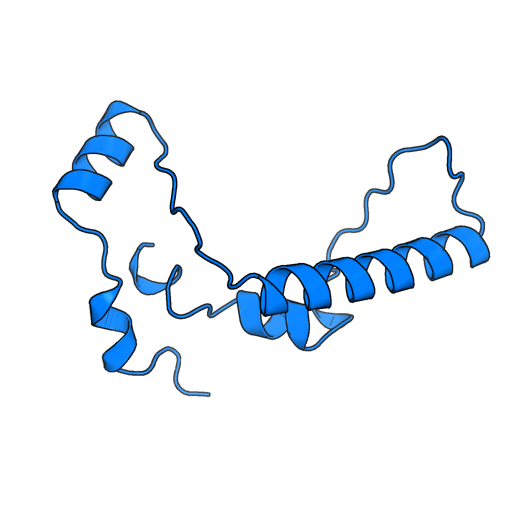nearby Cα atoms. Unlike the amino-acid sequence, 3Di is a direct function of the 3D structure, so two proteins with the same fold have similar 3Di strings even at low sequence identity.

Nearest PDB neighbors are the top structural matches found by Foldseek when searching this structure against the entire Protein Data Bank. Each hit reports a TM-score (0 to 1; >0.5 almost always implies the same fold) and an E-value. These are *structural* homologs — they may share no detectable sequence similarity.

— Confidence and disorder —

For AlphaFold models, the B-factor field carries pLDDT — the model's own estimate of local accuracy on a 0–100 scale. Regions with pLDDT<50 should be treated as essentially unmodeled; they often correspond to intrinsically disordered segments.

B-factor (Debye–Waller factor) reflects atomic displacement in the crystal lattice. It is an experimental observable (units Å²), not a prediction; low values mean the atom is pinned down, high values mean it moves or is heterogeneous across the crystal.

Predicted aligned error is AlphaFold's pairwise confidence. Unlike pLDDT (per-residue), PAE is per-residue-pair and captures whether two parts of the structure are correctly placed relative to each other. Units are ångströms of expected positional error.